Protein AF-A0A1V3WHX3-F1 (afdb_monomer_lite)

Structure (mmCIF, N/CA/C/O backbone):
data_AF-A0A1V3WHX3-F1
#
_entry.id   AF-A0A1V3WHX3-F1
#
loop_
_atom_site.group_PDB
_atom_site.id
_atom_site.type_symbol
_atom_site.label_atom_id
_atom_site.label_alt_id
_atom_site.label_comp_id
_atom_site.label_asym_id
_atom_site.label_entity_id
_atom_site.label_seq_id
_atom_site.pdbx_PDB_ins_code
_atom_site.Cartn_x
_atom_site.Cartn_y
_atom_site.Cartn_z
_atom_site.occupancy
_atom_site.B_iso_or_equiv
_atom_site.auth_seq_id
_atom_site.auth_comp_id
_atom_site.auth_asym_id
_atom_site.auth_atom_id
_atom_site.pdbx_PDB_model_num
ATOM 1 N N . MET A 1 1 ? 8.269 12.906 -16.203 1.00 50.56 1 MET A N 1
ATOM 2 C CA . MET A 1 1 ? 7.247 11.881 -15.899 1.00 50.56 1 MET A CA 1
ATOM 3 C C . MET A 1 1 ? 7.886 10.520 -16.103 1.00 50.56 1 MET A C 1
ATOM 5 O O . MET A 1 1 ? 7.999 10.092 -17.239 1.00 50.56 1 MET A O 1
ATOM 9 N N . ALA A 1 2 ? 8.386 9.891 -15.043 1.00 62.03 2 ALA A N 1
ATOM 10 C CA . ALA A 1 2 ? 8.905 8.526 -15.117 1.00 62.03 2 ALA A CA 1
ATOM 11 C C . ALA A 1 2 ? 8.803 7.889 -13.724 1.00 62.03 2 ALA A C 1
ATOM 13 O O . ALA A 1 2 ? 9.780 7.826 -12.990 1.00 62.03 2 ALA A O 1
ATOM 14 N N . MET A 1 3 ? 7.584 7.517 -13.323 1.00 68.94 3 MET A N 1
ATOM 15 C CA . MET A 1 3 ? 7.416 6.541 -12.245 1.00 68.94 3 MET A CA 1
ATOM 16 C C . MET A 1 3 ? 7.796 5.182 -12.828 1.00 68.94 3 MET A C 1
ATOM 18 O O . MET A 1 3 ? 7.322 4.841 -13.915 1.00 68.94 3 MET A O 1
ATOM 22 N N . ASP A 1 4 ? 8.650 4.437 -12.132 1.00 70.19 4 ASP A N 1
ATOM 23 C CA . ASP A 1 4 ? 8.995 3.079 -12.538 1.00 70.19 4 ASP A CA 1
ATOM 24 C C . ASP A 1 4 ? 7.710 2.219 -12.600 1.00 70.19 4 ASP A C 1
ATOM 26 O O . ASP A 1 4 ? 6.913 2.236 -11.653 1.00 70.19 4 ASP A O 1
ATOM 30 N N . PRO A 1 5 ? 7.455 1.485 -13.697 1.00 79.94 5 PRO A N 1
ATOM 31 C CA . PRO A 1 5 ? 6.250 0.672 -13.836 1.00 79.94 5 PRO A CA 1
ATOM 32 C C . PRO A 1 5 ? 6.032 -0.345 -12.708 1.00 79.94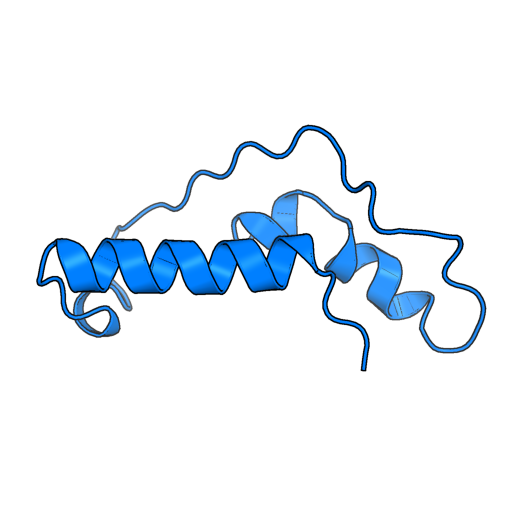 5 PRO A C 1
ATOM 34 O O . PRO A 1 5 ? 4.877 -0.619 -12.378 1.00 79.94 5 PRO A O 1
ATOM 37 N N . GLN A 1 6 ? 7.091 -0.874 -12.083 1.00 78.19 6 GLN A N 1
ATOM 38 C CA . GLN A 1 6 ? 6.959 -1.769 -10.928 1.00 78.19 6 GLN A CA 1
ATOM 39 C C . GLN A 1 6 ? 6.465 -1.018 -9.694 1.00 78.19 6 GLN A C 1
ATOM 41 O O . GLN A 1 6 ? 5.632 -1.547 -8.963 1.00 78.19 6 GLN A O 1
ATOM 46 N N . GLN A 1 7 ? 6.923 0.220 -9.476 1.00 78.12 7 GLN A N 1
ATOM 47 C CA . GLN A 1 7 ? 6.431 1.055 -8.374 1.00 78.12 7 GLN A CA 1
ATOM 48 C C . GLN A 1 7 ? 4.947 1.390 -8.544 1.00 78.12 7 GLN A C 1
ATOM 50 O O . GLN A 1 7 ? 4.192 1.327 -7.576 1.00 78.12 7 GLN A O 1
ATOM 55 N N . ARG A 1 8 ? 4.500 1.687 -9.772 1.00 87.25 8 ARG A N 1
ATOM 56 C CA . ARG A 1 8 ? 3.072 1.919 -10.037 1.00 87.25 8 ARG A CA 1
ATOM 57 C C . ARG A 1 8 ? 2.243 0.669 -9.758 1.00 87.25 8 ARG A C 1
ATOM 59 O O . ARG A 1 8 ? 1.251 0.748 -9.040 1.00 87.25 8 ARG A O 1
ATOM 66 N N . LEU A 1 9 ? 2.678 -0.474 -10.291 1.00 87.12 9 LEU A N 1
ATOM 67 C CA . LEU A 1 9 ? 1.971 -1.736 -10.104 1.00 87.12 9 LEU A CA 1
ATOM 68 C C . LEU A 1 9 ? 1.889 -2.104 -8.619 1.00 87.12 9 LEU A C 1
ATOM 70 O O . LEU A 1 9 ? 0.832 -2.514 -8.158 1.00 87.12 9 LEU A O 1
ATOM 74 N N . LEU A 1 10 ? 2.975 -1.902 -7.865 1.00 86.50 10 LEU A N 1
ATOM 75 C CA . LEU A 1 10 ? 3.018 -2.118 -6.419 1.00 86.50 10 LEU A CA 1
ATOM 76 C C . LEU A 1 10 ? 1.956 -1.288 -5.686 1.00 86.50 10 LEU A C 1
ATOM 78 O O . LEU A 1 10 ? 1.274 -1.822 -4.812 1.00 86.50 10 LEU A O 1
ATOM 82 N N . LEU A 1 11 ? 1.798 -0.008 -6.035 1.00 89.44 11 LEU A N 1
ATOM 83 C CA . LEU A 1 11 ? 0.793 0.865 -5.422 1.00 89.44 11 LEU A CA 1
ATOM 84 C C . LEU A 1 11 ? -0.635 0.424 -5.767 1.00 89.44 11 LEU A C 1
ATOM 86 O O . LEU A 1 11 ? -1.475 0.362 -4.873 1.00 89.44 11 LEU A O 1
ATOM 90 N N . GLU A 1 12 ? -0.892 0.074 -7.029 1.00 91.88 12 GLU A N 1
ATOM 91 C CA . GLU A 1 12 ? -2.201 -0.406 -7.488 1.00 91.88 12 GLU A CA 1
ATOM 92 C C . GLU A 1 12 ? -2.604 -1.699 -6.767 1.00 91.88 12 GLU A C 1
ATOM 94 O O . GLU A 1 12 ? -3.656 -1.751 -6.132 1.00 91.88 12 GLU A O 1
ATOM 99 N N . VAL A 1 13 ? -1.742 -2.722 -6.760 1.00 90.69 13 VAL A N 1
ATOM 100 C CA . VAL A 1 13 ? -2.080 -4.004 -6.117 1.00 90.69 13 VAL A CA 1
ATOM 101 C C . VAL A 1 13 ? -2.172 -3.894 -4.598 1.00 90.69 13 VAL A C 1
ATOM 103 O O . VAL A 1 13 ? -2.985 -4.586 -3.985 1.00 90.69 13 VAL A O 1
ATOM 106 N N . SER A 1 14 ? -1.378 -3.014 -3.979 1.00 88.44 14 SER A N 1
ATOM 107 C CA . SER A 1 14 ? -1.485 -2.744 -2.541 1.00 88.44 14 SER A CA 1
ATOM 108 C C . SER A 1 14 ? -2.823 -2.089 -2.208 1.00 88.44 14 SER A C 1
ATOM 110 O O . SER A 1 14 ? -3.466 -2.482 -1.237 1.00 88.44 14 SER A O 1
ATOM 112 N N . TRP A 1 15 ? -3.270 -1.134 -3.030 1.00 89.25 15 TRP A N 1
ATOM 113 C CA . TRP A 1 15 ? -4.578 -0.503 -2.872 1.00 89.25 15 TRP A CA 1
ATOM 114 C C . TRP A 1 15 ? -5.713 -1.519 -3.019 1.00 89.25 15 TRP A C 1
ATOM 116 O O . TRP A 1 15 ? -6.547 -1.647 -2.123 1.00 89.25 15 TRP A O 1
ATOM 126 N N . GLU A 1 16 ? -5.700 -2.317 -4.088 1.00 91.88 16 GLU A N 1
ATOM 127 C CA . GLU A 1 16 ? -6.726 -3.341 -4.299 1.00 91.88 16 GLU A CA 1
ATOM 128 C C . GLU A 1 16 ? -6.762 -4.388 -3.173 1.00 91.88 16 GLU A C 1
ATOM 130 O O . GLU A 1 16 ? -7.825 -4.909 -2.836 1.00 91.88 16 GLU A O 1
ATOM 135 N N . ALA A 1 17 ? -5.613 -4.740 -2.590 1.00 89.62 17 ALA A N 1
ATOM 136 C CA . ALA A 1 17 ? -5.552 -5.680 -1.472 1.00 89.62 17 ALA A CA 1
ATOM 137 C C . ALA A 1 17 ? -6.236 -5.123 -0.210 1.00 89.62 17 ALA A C 1
ATOM 139 O O . ALA A 1 17 ? -6.960 -5.852 0.477 1.00 89.62 17 ALA A O 1
ATOM 140 N N . LEU A 1 18 ? -6.047 -3.831 0.076 1.00 89.44 18 LEU A N 1
ATOM 141 C CA . LEU A 1 18 ? -6.724 -3.152 1.183 1.00 89.44 18 LEU A CA 1
ATOM 142 C C . LEU A 1 18 ? -8.239 -3.084 0.947 1.00 89.44 18 LEU A C 1
ATOM 144 O O . LEU A 1 18 ? -9.013 -3.455 1.829 1.00 89.44 18 LEU A O 1
ATOM 148 N N . GLU A 1 19 ? -8.670 -2.727 -0.264 1.00 90.31 19 GLU A N 1
ATOM 149 C CA . GLU A 1 19 ? -10.097 -2.689 -0.611 1.00 90.31 19 GLU A CA 1
ATOM 150 C C . GLU A 1 19 ? -10.759 -4.068 -0.515 1.00 90.31 19 GLU A C 1
ATOM 152 O O . GLU A 1 19 ? -11.838 -4.199 0.066 1.00 90.31 19 GLU A O 1
ATOM 157 N N . ARG A 1 20 ? -10.103 -5.124 -1.016 1.00 90.50 20 ARG A N 1
ATOM 158 C CA . ARG A 1 20 ? -10.627 -6.503 -0.957 1.00 90.50 20 ARG A CA 1
ATOM 159 C C . ARG A 1 20 ? -10.827 -7.012 0.468 1.00 90.50 20 ARG A C 1
ATOM 161 O O . ARG A 1 20 ? -11.661 -7.887 0.683 1.00 90.50 20 ARG A O 1
ATOM 168 N N . THR A 1 21 ? -10.070 -6.492 1.428 1.00 90.12 21 THR A N 1
ATOM 169 C CA . THR A 1 21 ? -10.193 -6.859 2.846 1.00 90.12 21 THR A CA 1
ATOM 170 C C . THR A 1 21 ? -11.131 -5.930 3.622 1.00 90.12 21 THR A C 1
ATOM 172 O O . THR A 1 21 ? -11.388 -6.176 4.799 1.00 90.12 21 THR A O 1
ATOM 175 N N . GLY A 1 22 ? -11.691 -4.903 2.968 1.00 88.94 22 GLY A N 1
ATOM 176 C CA . GLY A 1 22 ? -12.581 -3.918 3.585 1.00 88.94 22 GLY A CA 1
ATOM 177 C C . GLY A 1 22 ? -11.866 -2.950 4.530 1.00 88.94 22 GLY A C 1
ATOM 178 O O . GLY A 1 22 ? -12.516 -2.328 5.370 1.00 88.94 22 GLY A O 1
ATOM 179 N N . ILE A 1 23 ? -10.540 -2.837 4.430 1.00 88.06 23 ILE A N 1
ATOM 180 C CA . ILE A 1 23 ? -9.745 -1.917 5.244 1.00 88.06 23 ILE A CA 1
ATOM 181 C C . ILE A 1 23 ? -9.787 -0.536 4.592 1.00 88.06 23 ILE A C 1
ATOM 183 O O . ILE A 1 23 ? -9.377 -0.386 3.444 1.00 88.06 23 ILE A O 1
ATOM 187 N N . ASP A 1 24 ? -10.221 0.484 5.337 1.00 88.94 24 ASP A N 1
ATOM 188 C CA . ASP A 1 24 ? -10.052 1.880 4.928 1.00 88.94 24 ASP A CA 1
ATOM 189 C C . ASP A 1 24 ? -8.561 2.264 5.043 1.00 88.94 24 ASP A C 1
ATOM 191 O O . ASP A 1 24 ? -8.037 2.352 6.162 1.00 88.94 24 ASP A O 1
ATOM 195 N N . PRO A 1 25 ? -7.854 2.529 3.928 1.00 82.25 25 PRO A N 1
ATOM 196 C CA . PRO A 1 25 ? -6.420 2.822 3.932 1.00 82.25 25 PRO A CA 1
ATOM 197 C C . PRO A 1 25 ? -6.056 4.063 4.752 1.00 82.25 25 PRO A C 1
ATOM 199 O O . PRO A 1 25 ? -4.930 4.183 5.241 1.00 82.25 25 PRO A O 1
ATOM 202 N N . THR A 1 26 ? -6.995 4.997 4.930 1.00 88.38 26 THR A N 1
ATOM 203 C CA . THR A 1 26 ? -6.762 6.212 5.717 1.00 88.38 26 THR A CA 1
ATOM 204 C C . THR A 1 26 ? -6.604 5.909 7.205 1.00 88.38 26 THR A C 1
ATOM 206 O O . THR A 1 26 ? -5.875 6.626 7.891 1.00 88.38 26 THR A O 1
ATOM 209 N N . THR A 1 27 ? -7.178 4.802 7.686 1.00 89.88 27 THR A N 1
ATOM 210 C CA . THR A 1 27 ? -7.060 4.356 9.084 1.00 89.88 27 THR A CA 1
ATOM 211 C C . THR A 1 27 ? -5.673 3.811 9.422 1.00 89.88 27 THR A C 1
ATOM 213 O O . THR A 1 27 ? -5.269 3.820 10.584 1.00 89.88 27 THR A O 1
ATOM 216 N N . LEU A 1 28 ? -4.902 3.393 8.413 1.00 88.06 28 LEU A N 1
ATOM 217 C CA . LEU A 1 28 ? -3.526 2.930 8.591 1.00 88.06 28 LEU A CA 1
ATOM 218 C C . LEU A 1 28 ? -2.541 4.098 8.745 1.00 88.06 28 LEU A C 1
ATOM 220 O O . LEU A 1 28 ? -1.431 3.910 9.254 1.00 88.06 28 LEU A O 1
ATOM 224 N N . ARG A 1 29 ? -2.927 5.318 8.348 1.00 87.31 29 ARG A N 1
ATOM 225 C CA . ARG A 1 29 ? -2.073 6.507 8.447 1.00 87.31 29 ARG A CA 1
ATOM 226 C C . ARG A 1 29 ? -1.788 6.838 9.915 1.00 87.31 29 ARG A C 1
ATOM 228 O O . ARG A 1 29 ? -2.695 7.124 10.684 1.00 87.31 29 ARG A O 1
ATOM 235 N N . GLY A 1 30 ? -0.507 6.851 10.287 1.00 86.75 30 GLY A N 1
ATOM 236 C CA . GLY A 1 30 ? -0.066 7.140 11.659 1.00 86.75 30 GLY A CA 1
ATOM 237 C C . GLY A 1 30 ? -0.170 5.953 12.623 1.00 86.75 30 GLY A C 1
ATOM 238 O O . GLY A 1 30 ? 0.212 6.081 13.783 1.00 86.75 30 GLY A O 1
ATOM 239 N N . SER A 1 31 ? -0.643 4.797 12.151 1.00 89.94 31 SER A N 1
ATOM 240 C CA . SER A 1 31 ? -0.613 3.544 12.907 1.00 89.94 31 SER A CA 1
ATOM 241 C C . SER A 1 31 ? 0.786 2.902 12.859 1.00 89.94 31 SER A C 1
ATOM 243 O O . SER A 1 31 ? 1.563 3.192 11.944 1.00 89.94 31 SER A O 1
ATOM 245 N N . PRO A 1 32 ? 1.123 1.990 13.789 1.00 89.62 32 PRO A N 1
ATOM 246 C CA . PRO A 1 32 ? 2.370 1.224 13.747 1.00 89.62 32 PRO A CA 1
ATOM 247 C C . PRO A 1 32 ? 2.327 0.092 12.695 1.00 89.62 32 PRO A C 1
ATOM 249 O O . PRO A 1 32 ? 2.690 -1.047 12.981 1.00 89.62 32 PRO A O 1
ATOM 252 N N . THR A 1 33 ? 1.860 0.385 11.479 1.00 89.88 33 THR A N 1
ATOM 253 C CA . THR A 1 33 ? 1.771 -0.579 10.370 1.00 89.88 33 THR A CA 1
ATOM 254 C C . THR A 1 33 ? 3.065 -0.575 9.557 1.00 89.88 33 THR A C 1
ATOM 256 O O . THR A 1 33 ? 3.503 0.472 9.086 1.00 89.88 33 THR A O 1
ATOM 259 N N . GLY A 1 34 ? 3.683 -1.747 9.387 1.00 86.50 34 GLY A N 1
ATOM 260 C CA . GLY A 1 34 ? 4.894 -1.927 8.578 1.00 86.50 34 GLY A CA 1
ATOM 261 C C . GLY A 1 34 ? 4.593 -2.372 7.145 1.00 86.50 34 GLY A C 1
ATOM 262 O O . GLY A 1 34 ? 3.643 -3.115 6.913 1.00 86.50 34 GLY A O 1
ATOM 263 N N . VAL A 1 35 ? 5.435 -1.958 6.194 1.00 85.12 35 VAL A N 1
ATOM 264 C CA . VAL A 1 35 ? 5.382 -2.388 4.787 1.00 85.12 35 VAL A CA 1
ATOM 265 C C . VAL A 1 35 ? 6.660 -3.156 4.457 1.00 85.12 35 VAL A C 1
ATOM 267 O O . VAL A 1 35 ? 7.763 -2.643 4.639 1.00 85.12 35 VAL A O 1
ATOM 270 N N . PHE A 1 36 ? 6.516 -4.387 3.967 1.00 82.44 36 PHE A N 1
ATOM 271 C CA . PHE A 1 36 ? 7.630 -5.254 3.583 1.00 82.44 36 PHE A CA 1
ATOM 272 C C . PHE A 1 36 ? 7.481 -5.627 2.110 1.00 82.44 36 PHE A C 1
ATOM 274 O O . PHE A 1 36 ? 6.494 -6.253 1.732 1.00 82.44 36 PHE A O 1
ATOM 281 N N . VAL A 1 37 ? 8.454 -5.246 1.280 1.00 80.12 37 VAL A N 1
ATOM 282 C CA . VAL A 1 37 ? 8.420 -5.493 -0.168 1.00 80.12 37 VAL A CA 1
ATOM 283 C C . VAL A 1 37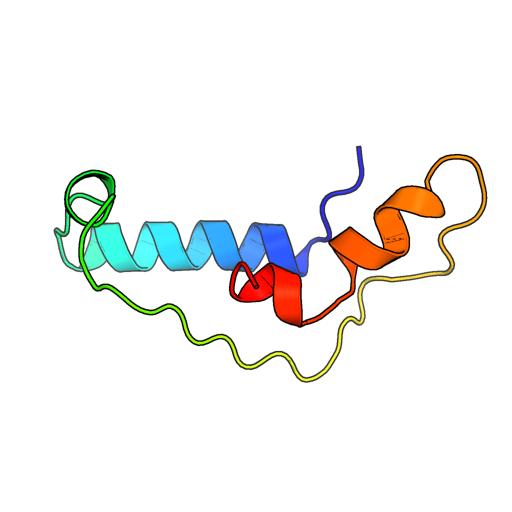 ? 9.661 -6.277 -0.575 1.00 80.12 37 VAL A C 1
ATOM 285 O O . VAL A 1 37 ? 10.784 -5.830 -0.354 1.00 80.12 37 VAL A O 1
ATOM 288 N N . GLY A 1 38 ? 9.461 -7.452 -1.173 1.00 76.88 38 GLY A N 1
ATOM 289 C CA . GLY A 1 38 ? 10.531 -8.216 -1.810 1.00 76.88 38 GLY A CA 1
ATOM 290 C C . GLY A 1 38 ? 10.657 -7.822 -3.278 1.00 76.88 38 GLY A C 1
ATOM 291 O O . GLY A 1 38 ? 9.778 -8.148 -4.069 1.00 76.88 38 GLY A O 1
ATOM 292 N N . VAL A 1 39 ? 11.742 -7.143 -3.653 1.00 69.50 39 VAL A N 1
ATOM 293 C CA . VAL A 1 39 ? 12.045 -6.798 -5.051 1.00 69.50 39 VAL A CA 1
ATOM 294 C C . VAL A 1 39 ? 13.402 -7.393 -5.411 1.00 69.50 39 VAL A C 1
ATOM 296 O O . VAL A 1 39 ? 14.395 -7.128 -4.741 1.00 69.50 39 VAL A O 1
ATOM 299 N N . ILE A 1 40 ? 13.434 -8.229 -6.451 1.00 59.09 40 ILE A N 1
ATOM 300 C CA . ILE A 1 40 ? 14.628 -9.003 -6.840 1.00 59.09 40 ILE A CA 1
ATOM 301 C C . ILE A 1 40 ? 15.272 -8.427 -8.120 1.00 59.09 40 ILE A C 1
ATOM 303 O O . ILE A 1 40 ? 16.450 -8.649 -8.368 1.00 59.09 40 ILE A O 1
ATOM 307 N N . HIS A 1 41 ? 14.546 -7.609 -8.897 1.00 56.22 41 HIS A N 1
ATOM 308 C CA . HIS A 1 41 ? 15.058 -6.941 -10.099 1.00 56.22 41 HIS A CA 1
ATOM 309 C C . HIS A 1 41 ? 14.344 -5.606 -10.366 1.00 56.22 41 HIS A C 1
ATOM 311 O O . HIS A 1 41 ? 13.171 -5.612 -10.730 1.00 56.22 41 HIS A O 1
ATOM 317 N N . ALA A 1 42 ? 15.067 -4.481 -10.319 1.00 56.97 42 ALA A N 1
ATOM 318 C CA . ALA A 1 42 ? 14.624 -3.191 -10.871 1.00 56.97 42 ALA A CA 1
ATOM 319 C C . ALA A 1 42 ? 14.796 -3.184 -12.408 1.00 56.97 42 ALA A C 1
ATOM 321 O O . ALA A 1 42 ? 15.590 -2.442 -12.976 1.00 56.97 42 ALA A O 1
ATOM 322 N N . GLY A 1 43 ? 14.128 -4.118 -13.089 1.00 53.91 43 GLY A N 1
ATOM 323 C CA . GLY A 1 43 ? 14.355 -4.432 -14.506 1.00 53.91 43 GLY A CA 1
ATOM 324 C C . GLY A 1 43 ? 13.726 -3.464 -15.513 1.00 53.91 43 GLY A C 1
ATOM 325 O O . GLY A 1 43 ? 13.903 -3.663 -16.710 1.00 53.91 43 GLY A O 1
ATOM 326 N N . TYR A 1 44 ? 12.990 -2.440 -15.064 1.00 53.94 44 TYR A N 1
ATOM 327 C CA 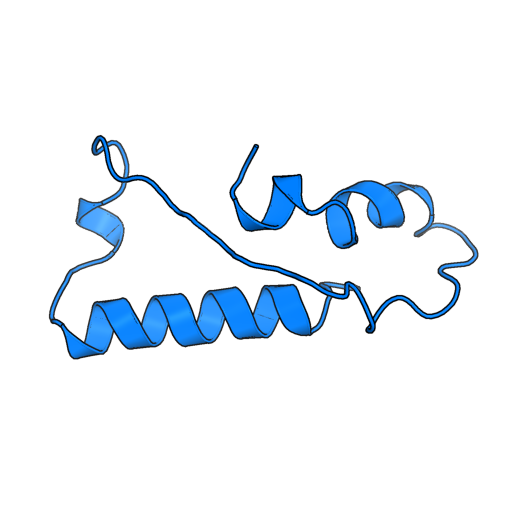. TYR A 1 44 ? 12.421 -1.418 -15.957 1.00 53.94 44 TYR A CA 1
ATOM 328 C C . TYR A 1 44 ? 13.345 -0.210 -16.172 1.00 53.94 44 TYR A C 1
ATOM 330 O O . TYR A 1 44 ? 13.070 0.624 -17.036 1.00 53.94 44 TYR A O 1
ATOM 338 N N . GLY A 1 45 ? 14.472 -0.140 -15.455 1.00 52.22 45 GLY A N 1
ATOM 339 C CA . GLY A 1 45 ? 15.527 0.840 -15.690 1.00 52.22 45 GLY A CA 1
ATOM 340 C C . GLY A 1 45 ? 16.374 0.485 -16.915 1.00 52.22 45 GLY A C 1
ATOM 341 O O . GLY A 1 45 ? 17.467 -0.053 -16.779 1.00 52.22 45 GLY A O 1
ATOM 342 N N . GLY A 1 46 ? 15.895 0.795 -18.122 1.00 56.19 46 GLY A N 1
ATOM 343 C CA . GLY A 1 46 ? 16.814 1.094 -19.229 1.00 56.19 46 GLY A CA 1
ATOM 344 C C . GLY A 1 46 ? 17.611 2.366 -18.905 1.00 56.19 46 GLY A C 1
ATOM 345 O O . GLY A 1 46 ? 17.114 3.186 -18.136 1.00 56.19 46 GLY A O 1
ATOM 346 N N . GLU A 1 47 ? 18.832 2.527 -19.446 1.00 51.81 47 GLU A N 1
ATOM 347 C CA . GLU A 1 47 ? 19.720 3.684 -19.186 1.00 51.81 47 GLU A CA 1
ATOM 348 C C . GLU A 1 47 ? 18.938 5.013 -19.115 1.00 51.81 47 GLU A C 1
ATOM 350 O O . GLU A 1 47 ? 18.508 5.555 -20.135 1.00 51.81 47 GLU A O 1
ATOM 355 N N . VAL A 1 48 ? 18.770 5.563 -17.910 1.00 54.38 48 VAL A N 1
ATOM 356 C CA . VAL A 1 48 ? 18.210 6.905 -17.722 1.00 54.38 48 VAL A CA 1
ATOM 357 C C . VAL A 1 48 ? 19.333 7.902 -18.014 1.00 54.38 48 VAL A C 1
ATOM 359 O O . VAL A 1 48 ? 20.221 8.087 -17.188 1.00 54.38 48 VAL A O 1
ATOM 362 N N . LYS A 1 49 ? 19.327 8.517 -19.203 1.00 51.22 49 LYS A N 1
ATOM 363 C CA . LYS A 1 49 ? 20.277 9.572 -19.610 1.00 51.22 49 LYS A CA 1
ATOM 364 C C . LYS A 1 49 ? 19.586 10.939 -19.661 1.00 51.22 49 LYS A C 1
ATOM 366 O O . LYS A 1 49 ? 18.483 11.049 -20.192 1.00 51.22 49 LYS A O 1
ATOM 371 N N . GLY A 1 50 ? 20.252 11.983 -19.160 1.00 57.72 50 GLY A N 1
ATOM 372 C CA . GLY A 1 50 ? 19.787 13.381 -19.210 1.00 57.72 50 GLY A CA 1
ATOM 373 C C . GLY A 1 50 ? 19.223 13.904 -17.881 1.00 57.72 50 GLY A C 1
ATOM 374 O O . GLY A 1 50 ? 19.515 13.355 -16.826 1.00 57.72 50 GLY A O 1
ATOM 375 N N . GLU A 1 51 ? 18.391 14.953 -17.919 1.00 53.47 51 GLU A N 1
ATOM 376 C CA . GLU A 1 51 ? 17.856 15.704 -16.752 1.00 53.47 51 GLU A CA 1
ATOM 377 C C . GLU A 1 51 ? 17.122 14.863 -15.675 1.00 53.47 51 GLU A C 1
ATOM 379 O O . GLU A 1 51 ? 16.751 15.374 -14.620 1.00 53.47 51 GLU A O 1
ATOM 384 N N . LEU A 1 52 ? 16.907 13.567 -15.924 1.00 51.59 52 LEU A N 1
ATOM 385 C CA . LEU A 1 52 ? 16.240 12.607 -15.041 1.00 51.59 52 LEU A CA 1
ATOM 386 C C . LEU A 1 52 ? 17.212 11.726 -14.234 1.00 51.59 52 LEU A C 1
ATOM 388 O O . LEU A 1 52 ? 16.761 10.947 -13.395 1.00 51.59 52 LEU A O 1
ATOM 392 N N . GLU A 1 53 ? 18.525 11.866 -14.436 1.00 50.72 53 GLU A N 1
ATOM 393 C CA . GLU A 1 53 ? 19.572 11.109 -13.729 1.00 50.72 53 GLU A CA 1
ATOM 394 C C . GLU A 1 53 ? 19.477 11.276 -12.198 1.00 50.72 53 GLU A C 1
ATOM 396 O O . GLU A 1 53 ? 19.622 10.310 -11.450 1.00 50.72 53 GLU A O 1
ATOM 401 N N . GLY A 1 54 ? 19.079 12.466 -11.726 1.00 53.00 54 GLY A N 1
ATOM 402 C CA . GLY A 1 54 ? 18.840 12.742 -10.303 1.00 53.00 54 GLY A CA 1
ATOM 403 C C . GLY A 1 54 ? 17.655 11.984 -9.683 1.00 53.00 54 GLY A C 1
ATOM 404 O O . GLY A 1 54 ? 17.632 11.777 -8.471 1.00 53.00 54 GLY A O 1
ATOM 405 N N . TYR A 1 55 ? 16.696 11.522 -10.494 1.00 51.88 55 TYR A N 1
ATOM 406 C CA . TYR A 1 55 ? 15.550 10.713 -10.052 1.00 51.88 55 TYR A CA 1
ATOM 407 C C . TYR A 1 55 ? 15.778 9.206 -10.233 1.00 51.88 55 TYR A C 1
ATOM 409 O O . TYR A 1 55 ? 14.988 8.404 -9.740 1.00 51.88 55 TYR A O 1
ATOM 417 N N . GLY A 1 56 ? 16.865 8.796 -10.898 1.00 51.66 56 GLY A N 1
ATOM 418 C CA . GLY A 1 56 ? 17.210 7.385 -11.086 1.00 51.66 56 GLY A CA 1
ATOM 419 C C . GLY A 1 56 ? 17.490 6.667 -9.764 1.00 51.66 56 GLY A C 1
ATOM 420 O O . GLY A 1 56 ? 17.090 5.517 -9.585 1.00 51.66 56 GLY A O 1
ATOM 421 N N . LEU A 1 57 ? 18.096 7.363 -8.796 1.00 50.31 57 LEU A N 1
ATOM 422 C CA . LEU A 1 57 ? 18.353 6.825 -7.457 1.00 50.31 57 LEU A CA 1
ATOM 423 C C . LEU A 1 57 ? 17.062 6.647 -6.646 1.00 50.31 57 LEU A C 1
ATOM 425 O O . LEU A 1 57 ? 16.864 5.583 -6.072 1.00 50.31 57 LEU A O 1
ATOM 429 N N . THR A 1 58 ? 16.131 7.603 -6.634 1.00 52.97 58 THR A N 1
ATOM 430 C CA . THR A 1 58 ? 14.841 7.424 -5.934 1.00 52.97 58 THR A CA 1
ATOM 431 C C . THR A 1 58 ? 13.873 6.499 -6.687 1.00 52.97 58 THR A C 1
ATOM 433 O O . THR A 1 58 ? 13.019 5.868 -6.075 1.00 52.97 58 THR A O 1
ATOM 436 N N . GLY A 1 59 ? 14.018 6.359 -8.006 1.00 50.03 59 GLY A N 1
ATOM 437 C CA . GLY A 1 59 ? 13.196 5.472 -8.834 1.00 50.03 59 GLY A CA 1
ATOM 438 C C . GLY A 1 59 ? 13.619 3.997 -8.824 1.00 50.03 59 GLY A C 1
ATOM 439 O O . GLY A 1 59 ? 12.782 3.135 -9.067 1.00 50.03 59 GLY A O 1
ATOM 440 N N . SER A 1 60 ? 14.890 3.690 -8.530 1.00 50.34 60 SER A N 1
ATOM 441 C CA . SER A 1 60 ? 15.436 2.318 -8.607 1.00 50.34 60 SER A CA 1
ATOM 442 C C . SER A 1 60 ? 15.976 1.760 -7.288 1.00 50.34 60 SER A C 1
ATOM 444 O O . SER A 1 60 ? 16.218 0.555 -7.187 1.00 50.34 60 SER A O 1
ATOM 446 N N . THR A 1 61 ? 16.155 2.594 -6.257 1.00 54.09 61 THR A N 1
ATOM 447 C CA . THR A 1 61 ? 16.649 2.112 -4.962 1.00 54.09 61 THR A CA 1
ATOM 448 C C . THR A 1 61 ? 15.550 1.347 -4.227 1.00 54.09 61 THR A C 1
ATOM 450 O O . THR A 1 61 ? 14.471 1.873 -3.961 1.00 54.09 61 THR A O 1
ATOM 453 N N . LEU A 1 62 ? 15.857 0.107 -3.838 1.00 55.84 62 LEU A N 1
ATOM 454 C CA . LEU A 1 62 ? 14.945 -0.822 -3.156 1.00 55.84 62 LEU A CA 1
ATOM 455 C C . LEU A 1 62 ? 14.330 -0.245 -1.864 1.00 55.84 62 LEU A C 1
ATOM 457 O O . LEU A 1 62 ? 13.199 -0.581 -1.520 1.00 55.84 62 LEU A O 1
ATOM 461 N N . SER A 1 63 ? 15.034 0.664 -1.179 1.00 54.84 63 SER A N 1
ATOM 462 C CA . SER A 1 63 ? 14.552 1.377 0.015 1.00 54.84 63 SER A CA 1
ATOM 463 C C . SER A 1 63 ? 13.242 2.126 -0.237 1.00 54.84 63 SER A C 1
ATOM 465 O O . SER A 1 63 ? 12.352 2.113 0.615 1.00 54.84 63 SER A O 1
ATOM 467 N N . VAL A 1 64 ? 13.087 2.697 -1.437 1.00 60.16 64 VAL A N 1
ATOM 468 C CA . VAL A 1 64 ? 11.937 3.531 -1.808 1.00 60.16 64 VAL A CA 1
ATOM 469 C C . VAL A 1 64 ? 10.654 2.714 -1.916 1.00 60.16 64 VAL A C 1
ATOM 471 O O . VAL A 1 64 ? 9.596 3.205 -1.533 1.00 60.16 64 VAL A O 1
ATOM 474 N N . ALA A 1 65 ? 10.737 1.440 -2.311 1.00 57.34 65 ALA A N 1
ATOM 475 C CA . ALA A 1 65 ? 9.578 0.544 -2.319 1.00 57.34 65 ALA A CA 1
ATOM 476 C C . ALA A 1 65 ? 8.995 0.324 -0.909 1.00 57.34 65 ALA A C 1
ATOM 478 O O . ALA A 1 65 ? 7.796 0.112 -0.758 1.00 57.34 65 ALA A O 1
ATOM 479 N N . SER A 1 66 ? 9.835 0.405 0.126 1.00 58.94 66 SER A N 1
ATOM 480 C CA . SER A 1 66 ? 9.431 0.276 1.534 1.00 58.94 66 SER A CA 1
ATOM 481 C C . SER A 1 66 ? 9.273 1.615 2.272 1.00 58.94 66 SER A C 1
ATOM 483 O O . SER A 1 66 ? 8.905 1.619 3.443 1.00 58.94 66 SER A O 1
ATOM 485 N N . GLY A 1 67 ? 9.557 2.747 1.613 1.00 56.81 67 GLY A N 1
ATOM 486 C CA . GLY A 1 67 ? 9.516 4.081 2.222 1.00 56.81 67 GLY A CA 1
ATOM 487 C C . GLY A 1 67 ? 10.657 4.389 3.205 1.00 56.81 67 GLY A C 1
ATOM 488 O O . GLY A 1 67 ? 10.424 5.119 4.169 1.00 56.81 67 GLY A O 1
ATOM 489 N N . ARG A 1 68 ? 11.859 3.826 2.999 1.00 51.81 68 ARG A N 1
ATOM 490 C CA . ARG A 1 68 ? 13.052 4.031 3.849 1.00 51.81 68 ARG A CA 1
ATOM 491 C C . ARG A 1 68 ? 14.107 4.932 3.222 1.00 51.81 68 ARG A C 1
ATOM 493 O O . ARG A 1 68 ? 14.315 4.820 1.994 1.00 51.81 68 ARG A O 1
#

Secondary structure (DSSP, 8-state):
----HHHHHHHHHHHHHHHHTT--GGGGTTSS--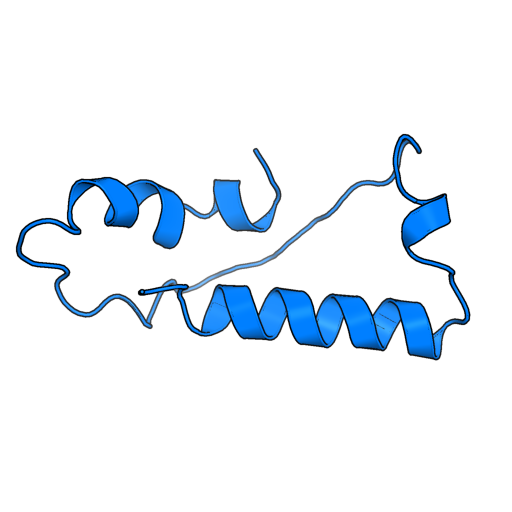-----S--TT-----STTHHHHHHHH-HHHHTT-

Foldseek 3Di:
DDQQPVLVVLVVVVVVVCVVVVHDVVVCVPPPDFDDDDDDDSPSDDPDDDPCPVVCCCRRPPCNSRPD

InterPro domains:
  IPR014030 Beta-ketoacyl synthase-like, N-terminal domain [PF00109] (2-68)
  IPR016039 Thiolase-like [G3DSA:3.40.47.10] (2-68)
  IPR016039 Thiolase-like [SSF53901] (2-68)
  IPR050091 Polyketide and Nonribosomal Peptide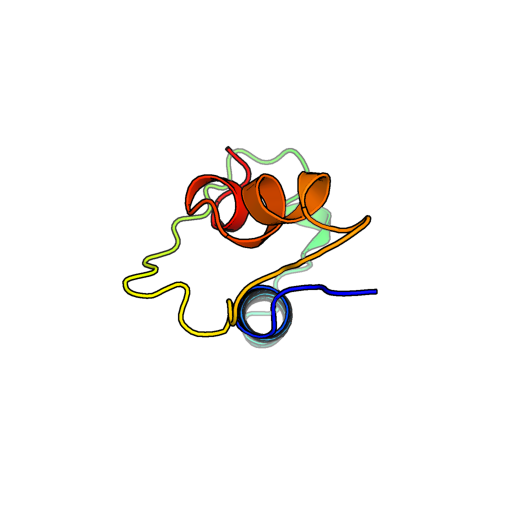 Biosynthesis Enzy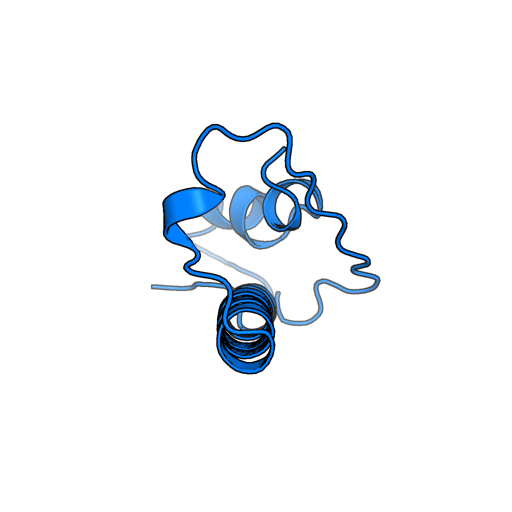mes [PTHR43775] (2-68)

Sequence (68 aa):
MAMDPQQRLLLEVSWEALERTGIDPTTLRGSPTGVFVGVIHAGYGGEVKGELEGYGLTGSTLSVASGR

Radius of gyration: 14.17 Å; chains: 1; bounding box: 33×25×33 Å

pLDDT: mean 71.3, std 16.39, range [50.03, 91.88]

Organism: Mycobacterium kansasii (NCBI:txid1768)